Protein AF-A0A967VVI2-F1 (afdb_monomer_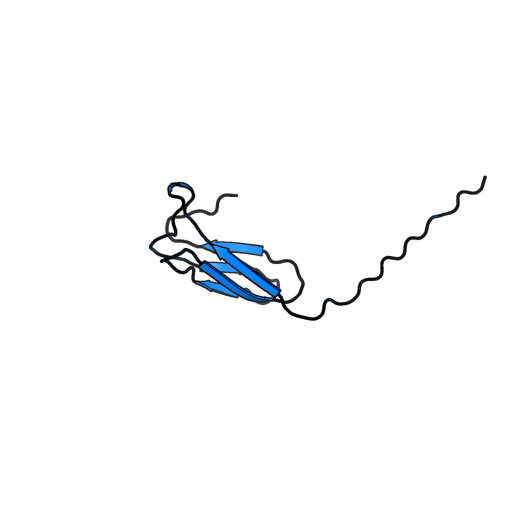lite)

Secondary structure (DSSP, 8-state):
----------PPPPPPS-EEEEEE-B-TTTSSB-TT-EEEEEE-SS--EEEEEPTTT-EEEEEEEPSS--EEEEE-TT-----

pLDDT: mean 88.28, std 8.5, range [57.56, 97.81]

Structure (mmCIF, N/CA/C/O backbone):
data_AF-A0A967VVI2-F1
#
_entry.id   AF-A0A967VVI2-F1
#
loop_
_atom_site.group_PDB
_atom_site.id
_atom_site.type_symbol
_atom_site.label_atom_id
_atom_site.label_alt_id
_atom_site.label_comp_id
_atom_site.label_asym_id
_atom_site.label_entity_id
_atom_site.label_seq_id
_atom_site.pdbx_PDB_ins_code
_atom_site.Cartn_x
_atom_site.Cartn_y
_atom_site.Cartn_z
_atom_site.occupancy
_atom_site.B_iso_or_equiv
_atom_site.auth_seq_id
_atom_site.auth_comp_id
_atom_site.auth_asym_id
_atom_site.auth_atom_id
_atom_site.pdbx_PDB_model_num
ATOM 1 N N . MET A 1 1 ? 12.213 0.788 55.213 1.00 58.03 1 MET A N 1
ATOM 2 C CA . MET A 1 1 ? 11.989 1.794 54.162 1.00 58.03 1 MET A CA 1
ATOM 3 C C . MET A 1 1 ? 11.021 1.114 53.229 1.00 58.03 1 MET A C 1
ATOM 5 O O . MET A 1 1 ? 11.435 0.205 52.521 1.00 58.03 1 MET A O 1
ATOM 9 N N . ASP A 1 2 ? 9.737 1.396 53.411 1.00 71.00 2 ASP A N 1
ATOM 10 C CA . ASP A 1 2 ? 8.678 0.706 52.683 1.00 71.00 2 ASP A CA 1
ATOM 11 C C . ASP A 1 2 ? 8.747 1.148 51.223 1.00 71.00 2 ASP A C 1
ATOM 13 O O . ASP A 1 2 ? 8.923 2.332 50.933 1.00 71.00 2 ASP A O 1
ATOM 17 N N . GLN A 1 3 ? 8.738 0.182 50.312 1.00 70.56 3 GLN A N 1
ATOM 18 C CA . GLN A 1 3 ? 8.772 0.447 48.883 1.00 70.56 3 GLN A CA 1
ATOM 19 C C . GLN A 1 3 ? 7.365 0.884 48.465 1.00 70.56 3 GLN A C 1
ATOM 21 O O . GLN A 1 3 ? 6.424 0.106 48.587 1.00 70.56 3 GLN A O 1
ATOM 26 N N . GLU A 1 4 ? 7.212 2.135 48.028 1.00 79.06 4 GLU A N 1
ATOM 27 C CA . GLU A 1 4 ? 5.969 2.585 47.401 1.00 79.06 4 GLU A CA 1
ATOM 28 C C . GLU A 1 4 ? 5.871 1.981 45.999 1.00 79.06 4 GLU A C 1
ATOM 30 O O . GLU A 1 4 ? 6.738 2.202 45.147 1.00 79.06 4 GLU A O 1
ATOM 35 N N . ASP A 1 5 ? 4.809 1.216 45.761 1.00 83.69 5 ASP A N 1
ATOM 36 C CA . ASP A 1 5 ? 4.457 0.754 44.426 1.00 83.69 5 ASP A CA 1
ATOM 37 C C . ASP A 1 5 ? 3.984 1.947 43.586 1.00 83.69 5 ASP A C 1
ATOM 39 O O . ASP A 1 5 ? 3.020 2.638 43.924 1.00 83.69 5 ASP A O 1
ATOM 43 N N . LEU A 1 6 ? 4.654 2.185 42.458 1.00 83.56 6 LEU A N 1
ATOM 44 C CA . LEU A 1 6 ? 4.216 3.174 41.480 1.00 83.56 6 LEU A CA 1
ATOM 45 C C . LEU A 1 6 ? 3.125 2.556 40.598 1.00 83.56 6 LEU A C 1
ATOM 47 O O . LEU A 1 6 ? 3.416 1.748 39.716 1.00 83.56 6 LEU A O 1
ATOM 51 N N . ASN A 1 7 ? 1.874 2.963 40.809 1.00 85.12 7 ASN A N 1
ATOM 52 C CA . ASN A 1 7 ? 0.773 2.615 39.915 1.00 85.12 7 ASN A CA 1
ATOM 53 C C . ASN A 1 7 ? 0.689 3.632 38.763 1.00 85.12 7 ASN A C 1
ATOM 55 O O . ASN A 1 7 ? 0.550 4.832 39.004 1.00 85.12 7 ASN A O 1
ATOM 59 N N . ILE A 1 8 ? 0.771 3.161 37.516 1.00 88.62 8 ILE A N 1
ATOM 60 C CA . ILE A 1 8 ? 0.611 3.991 36.315 1.00 88.62 8 ILE A CA 1
ATOM 61 C C . ILE A 1 8 ? -0.666 3.560 35.598 1.00 88.62 8 ILE A C 1
ATOM 63 O O . ILE A 1 8 ? -0.746 2.457 35.058 1.00 88.62 8 ILE A O 1
ATOM 67 N N . GLU A 1 9 ? -1.646 4.459 35.543 1.00 89.81 9 GLU A N 1
ATOM 68 C CA . GLU A 1 9 ? -2.871 4.266 34.771 1.00 89.81 9 GLU A CA 1
ATOM 69 C C . GLU A 1 9 ? -2.694 4.779 33.336 1.00 89.81 9 GLU A C 1
ATOM 71 O O . GLU A 1 9 ? -2.392 5.952 33.107 1.00 89.81 9 GLU A O 1
ATOM 76 N N . LEU A 1 10 ? -2.913 3.902 32.352 1.00 88.94 10 LEU A N 1
ATOM 77 C CA . LEU A 1 10 ? -2.911 4.249 30.931 1.00 88.94 10 LEU A CA 1
ATOM 78 C C . LEU A 1 10 ? -4.345 4.221 30.401 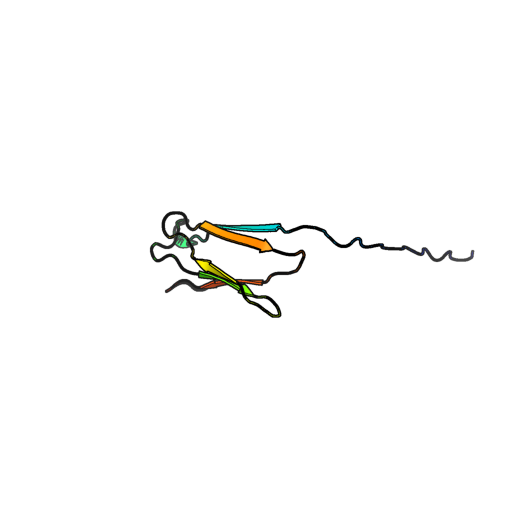1.00 88.94 10 LEU A C 1
ATOM 80 O O . LEU A 1 10 ? -4.923 3.158 30.185 1.00 88.94 10 LEU A O 1
ATOM 84 N N . ASN A 1 11 ? -4.913 5.404 30.177 1.00 86.94 11 ASN A N 1
ATOM 85 C CA . ASN A 1 11 ? -6.260 5.557 29.641 1.00 86.94 11 ASN A CA 1
ATOM 86 C C . ASN A 1 11 ? -6.203 5.780 28.125 1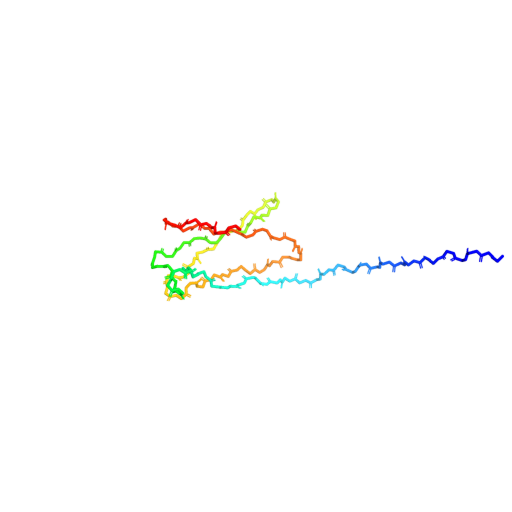.00 86.94 11 ASN A C 1
ATOM 88 O O . ASN A 1 11 ? -5.572 6.726 27.654 1.00 86.94 11 ASN A O 1
ATOM 92 N N . LEU A 1 12 ? -6.880 4.924 27.359 1.00 82.62 12 LEU A N 1
ATOM 93 C CA . LEU A 1 12 ? -7.003 5.064 25.908 1.00 82.62 12 LEU A CA 1
ATOM 94 C C . LEU A 1 12 ? -8.361 5.675 25.557 1.00 82.62 12 LEU A C 1
ATOM 96 O O . LEU A 1 12 ? -9.402 5.178 25.984 1.00 82.62 12 LEU A O 1
ATOM 100 N N . ALA A 1 13 ? -8.356 6.726 24.740 1.00 81.19 13 ALA A N 1
ATOM 101 C CA . ALA A 1 13 ? -9.563 7.219 24.086 1.00 81.19 13 ALA A CA 1
ATOM 102 C C . ALA A 1 13 ? -9.746 6.507 22.732 1.00 81.19 13 ALA A C 1
ATOM 104 O O . ALA A 1 13 ? -8.753 6.278 22.034 1.00 81.19 13 ALA A O 1
ATOM 105 N N . PRO A 1 14 ? -10.984 6.185 22.311 1.00 75.56 14 PRO A N 1
ATOM 106 C CA . PRO A 1 14 ? -11.232 5.700 20.960 1.00 75.56 14 PRO A CA 1
ATOM 107 C C . PRO A 1 14 ? -10.771 6.742 19.940 1.00 75.56 14 PRO A C 1
ATOM 109 O O . PRO A 1 14 ? -11.163 7.908 20.016 1.00 75.56 14 PRO A O 1
ATOM 112 N N . GLN A 1 15 ? -9.961 6.331 18.966 1.00 76.44 15 GLN A N 1
ATOM 113 C CA . GLN A 1 15 ? -9.660 7.202 17.837 1.00 76.44 15 GLN A CA 1
ATOM 114 C C . GLN A 1 15 ? -10.933 7.378 17.001 1.00 76.44 15 GLN A C 1
ATOM 116 O O . GLN A 1 15 ? -11.529 6.400 16.550 1.00 76.44 15 GLN A O 1
ATOM 121 N N . VAL A 1 16 ? -11.346 8.629 16.798 1.00 75.75 16 VAL A N 1
ATOM 122 C CA . VAL A 1 16 ? -12.465 8.990 15.922 1.00 75.75 16 VAL A CA 1
ATOM 123 C C . VAL A 1 16 ? -11.930 9.492 14.584 1.00 75.75 16 VAL A C 1
ATOM 125 O O . VAL A 1 16 ? -11.046 10.344 14.542 1.00 75.75 16 VAL A O 1
ATOM 128 N N . GLY A 1 17 ? -12.470 8.960 13.487 1.00 84.25 17 GLY A N 1
ATOM 129 C CA . GLY A 1 17 ? -12.116 9.354 12.124 1.00 84.25 17 GLY A CA 1
ATOM 130 C C . GLY A 1 17 ? -11.514 8.224 11.295 1.00 84.25 17 GLY A C 1
ATOM 131 O O . GLY A 1 17 ? -11.419 7.077 11.731 1.00 84.25 17 GLY A O 1
ATOM 132 N N . THR A 1 18 ? -11.136 8.565 10.067 1.00 91.75 18 THR A N 1
ATOM 133 C CA . THR A 1 18 ? -10.505 7.640 9.128 1.00 91.75 18 THR A CA 1
ATOM 134 C C . THR A 1 18 ? -9.242 8.241 8.536 1.00 91.75 18 THR A C 1
ATOM 136 O O . THR A 1 18 ? -9.201 9.438 8.255 1.00 91.75 18 THR A O 1
ATOM 139 N N . GLY A 1 19 ? -8.242 7.400 8.299 1.00 91.12 19 GLY A N 1
ATOM 140 C CA . GLY A 1 19 ? -7.007 7.755 7.612 1.00 91.12 19 GLY A CA 1
ATOM 141 C C . GLY A 1 19 ? -6.975 7.317 6.148 1.00 91.12 19 GLY A C 1
ATOM 142 O O . GLY A 1 19 ? -7.924 6.729 5.612 1.00 91.12 19 GLY A O 1
ATOM 143 N N . LYS A 1 20 ? -5.827 7.593 5.529 1.00 95.31 20 LYS A N 1
ATOM 144 C CA . LYS A 1 20 ? -5.463 7.204 4.168 1.00 95.31 20 LYS A CA 1
ATOM 145 C C . LYS A 1 20 ? -4.062 6.597 4.171 1.00 95.31 20 LYS A C 1
ATOM 147 O O . LYS A 1 20 ? -3.188 7.115 4.862 1.00 95.31 20 LYS A O 1
ATOM 152 N N . ILE A 1 21 ? -3.849 5.546 3.382 1.00 96.38 21 ILE A N 1
ATOM 153 C CA . ILE A 1 21 ? -2.513 5.024 3.060 1.00 96.38 21 ILE A CA 1
ATOM 154 C C . ILE A 1 21 ? -2.308 5.184 1.556 1.00 96.38 21 ILE A C 1
ATOM 156 O O . ILE A 1 21 ? -3.142 4.740 0.772 1.00 96.38 21 ILE A O 1
ATOM 160 N N . MET A 1 22 ? -1.222 5.841 1.161 1.00 97.50 22 MET A N 1
ATOM 161 C CA . MET A 1 22 ? -0.871 6.102 -0.236 1.00 97.50 22 MET A CA 1
ATOM 162 C C . MET A 1 22 ? 0.638 6.004 -0.426 1.00 97.50 22 MET A C 1
ATOM 164 O O . MET A 1 22 ? 1.394 6.221 0.524 1.00 97.50 22 MET A O 1
ATOM 168 N N . GLY A 1 23 ? 1.065 5.744 -1.654 1.00 96.88 23 GLY A N 1
ATOM 169 C CA . GLY A 1 23 ? 2.479 5.691 -1.994 1.00 96.88 23 GLY A CA 1
ATOM 170 C C . GLY A 1 23 ? 2.710 5.411 -3.469 1.00 96.88 23 GLY A C 1
ATOM 171 O O . GLY A 1 23 ? 1.802 5.547 -4.290 1.00 96.88 23 GLY A O 1
ATOM 172 N N . TYR A 1 24 ? 3.940 5.007 -3.772 1.00 95.44 24 TYR A N 1
ATOM 173 C CA . TYR A 1 24 ? 4.378 4.629 -5.107 1.00 95.44 24 TYR A CA 1
ATOM 174 C C . TYR A 1 24 ? 4.997 3.237 -5.067 1.00 95.44 24 TYR A C 1
ATOM 176 O O . TYR A 1 24 ? 5.727 2.921 -4.127 1.00 95.44 24 TYR A O 1
ATOM 184 N N . VAL A 1 25 ? 4.709 2.425 -6.080 1.00 94.12 25 VAL A N 1
ATOM 185 C CA . VAL A 1 25 ? 5.376 1.142 -6.309 1.00 94.12 25 VAL A CA 1
ATOM 186 C C . VAL A 1 25 ? 6.316 1.303 -7.495 1.00 94.12 25 VAL A C 1
ATOM 188 O O . VAL A 1 25 ? 5.877 1.634 -8.597 1.00 94.12 25 VAL A O 1
ATOM 191 N N . LEU A 1 26 ? 7.610 1.116 -7.243 1.00 93.06 26 LEU A N 1
ATOM 192 C CA . LEU A 1 26 ? 8.686 1.328 -8.206 1.00 93.06 26 LEU A CA 1
ATOM 193 C C . LEU A 1 26 ? 9.544 0.067 -8.290 1.00 93.06 26 LEU A C 1
ATOM 195 O O . LEU A 1 26 ? 9.757 -0.615 -7.290 1.00 93.06 26 LEU A O 1
ATOM 199 N N . SER A 1 27 ? 10.054 -0.215 -9.482 1.00 89.94 27 SER A N 1
ATOM 200 C CA . SER A 1 27 ? 11.071 -1.236 -9.703 1.00 89.94 27 SER A CA 1
ATOM 201 C C . SER A 1 27 ? 12.372 -0.807 -9.031 1.00 89.94 27 SER A C 1
ATOM 203 O O . SER A 1 27 ? 12.858 0.289 -9.297 1.00 89.94 27 SER A O 1
ATOM 205 N N . GLU A 1 28 ? 12.979 -1.683 -8.232 1.00 88.94 28 GLU A N 1
ATOM 206 C CA . GLU A 1 28 ? 14.261 -1.382 -7.581 1.00 88.94 28 GLU A CA 1
ATOM 207 C C . GLU A 1 28 ? 15.388 -1.179 -8.609 1.00 88.94 28 GLU A C 1
ATOM 209 O O . GLU A 1 28 ? 16.134 -0.207 -8.524 1.00 88.94 28 GLU A O 1
ATOM 214 N N . GLU A 1 29 ? 15.447 -2.030 -9.643 1.00 88.50 29 GLU A N 1
ATOM 215 C CA . GLU A 1 29 ? 16.460 -1.955 -10.708 1.00 88.50 29 GLU A CA 1
ATOM 216 C C . GLU A 1 29 ? 16.482 -0.599 -11.431 1.00 88.50 29 GLU A C 1
ATOM 218 O O . GLU A 1 29 ? 17.548 -0.070 -11.748 1.00 88.50 29 GLU A O 1
ATOM 223 N N . THR A 1 30 ? 15.306 -0.030 -11.710 1.00 91.69 30 THR A N 1
ATOM 224 C CA . THR A 1 30 ? 15.183 1.155 -12.574 1.00 91.69 30 THR A CA 1
ATOM 225 C C . THR A 1 30 ? 14.802 2.429 -11.825 1.00 91.69 30 THR A C 1
ATOM 227 O O . THR A 1 30 ? 14.981 3.524 -12.356 1.00 91.69 30 THR A O 1
ATOM 230 N N . GLY A 1 31 ? 14.249 2.314 -10.615 1.00 92.62 31 GLY A N 1
ATOM 231 C CA . GLY A 1 31 ? 13.627 3.420 -9.884 1.00 92.62 31 GLY A CA 1
ATOM 232 C C . GLY A 1 31 ? 12.352 3.966 -10.540 1.00 92.62 31 GLY A C 1
ATOM 233 O O . GLY A 1 31 ? 11.885 5.038 -10.156 1.00 92.62 31 GLY A O 1
ATOM 234 N N . LEU A 1 32 ? 11.796 3.269 -11.539 1.00 93.31 32 LEU A N 1
ATOM 235 C CA . LEU A 1 32 ? 10.624 3.693 -12.307 1.00 93.31 32 LEU A CA 1
ATOM 236 C C . LEU A 1 32 ? 9.396 2.815 -12.008 1.00 93.31 32 LEU A C 1
ATOM 238 O O . LEU A 1 32 ? 9.549 1.679 -11.552 1.00 93.31 32 LEU A O 1
ATOM 242 N N . PRO A 1 33 ? 8.171 3.310 -12.272 1.00 91.75 33 PRO A N 1
ATOM 243 C CA . PRO A 1 33 ? 6.959 2.500 -12.189 1.00 91.75 33 PRO A CA 1
ATOM 244 C C . PRO A 1 33 ? 6.997 1.304 -13.138 1.00 91.75 33 PRO A C 1
ATOM 246 O O . PRO A 1 33 ? 7.573 1.376 -14.226 1.00 91.75 33 PRO A O 1
ATOM 249 N N . THR A 1 34 ? 6.313 0.226 -12.761 1.00 86.94 34 THR A N 1
ATOM 250 C CA . THR A 1 34 ? 6.125 -0.922 -13.650 1.00 86.94 34 THR A CA 1
ATOM 251 C C . THR A 1 34 ? 5.151 -0.545 -14.771 1.00 86.94 34 THR A C 1
ATOM 253 O O . THR A 1 34 ? 4.052 -0.043 -14.523 1.00 86.94 34 THR A O 1
ATOM 256 N N . SER A 1 35 ? 5.542 -0.771 -16.029 1.00 82.38 35 SER A N 1
ATOM 257 C CA . SER A 1 35 ? 4.733 -0.384 -17.199 1.00 82.38 35 SER A CA 1
ATOM 258 C C . SER A 1 35 ? 3.398 -1.127 -17.281 1.00 82.38 35 SER A C 1
ATOM 260 O O . SER A 1 35 ? 2.427 -0.595 -17.815 1.00 82.38 35 SER A O 1
ATOM 262 N N . GLU A 1 36 ? 3.347 -2.334 -16.720 1.00 83.44 36 GLU A N 1
ATOM 263 C CA . GLU A 1 36 ? 2.148 -3.177 -16.649 1.00 83.44 36 GLU A CA 1
ATOM 264 C C . GLU A 1 36 ? 1.210 -2.785 -15.489 1.00 83.44 36 GLU A C 1
ATOM 266 O O . GLU A 1 36 ? 0.076 -3.258 -15.407 1.00 83.44 36 GLU A O 1
ATOM 271 N N . GLY A 1 37 ? 1.657 -1.911 -14.577 1.00 86.12 37 GLY A N 1
ATOM 272 C CA . GLY A 1 37 ? 0.957 -1.629 -13.327 1.00 86.12 37 GLY A CA 1
ATOM 273 C C . GLY A 1 37 ? 0.952 -2.846 -12.398 1.00 86.12 37 GLY A C 1
ATOM 274 O O . GLY A 1 37 ? 1.944 -3.561 -12.287 1.00 86.12 37 GLY A O 1
ATOM 275 N N . GLY A 1 38 ? -0.158 -3.065 -11.696 1.00 92.50 38 GLY A N 1
ATOM 276 C CA . GLY A 1 38 ? -0.330 -4.177 -10.762 1.00 92.50 38 GLY A CA 1
ATOM 277 C C . GLY A 1 38 ? -1.377 -3.873 -9.698 1.00 92.50 38 GLY A C 1
ATOM 278 O O . GLY A 1 38 ? -2.182 -2.950 -9.846 1.00 92.50 38 GLY A O 1
ATOM 279 N N . THR A 1 39 ? -1.379 -4.655 -8.621 1.00 95.69 39 THR A N 1
ATOM 280 C CA . THR A 1 39 ? -2.328 -4.496 -7.511 1.00 95.69 39 THR A CA 1
ATOM 281 C C . THR A 1 39 ? -1.592 -4.345 -6.190 1.00 95.69 39 THR A C 1
ATOM 283 O O . THR A 1 39 ? -0.699 -5.130 -5.877 1.00 95.69 39 THR A O 1
ATOM 286 N N . VAL A 1 40 ? -2.021 -3.380 -5.379 1.00 96.44 40 VAL A N 1
ATOM 287 C CA . VAL A 1 40 ? -1.682 -3.334 -3.955 1.00 96.44 40 VAL A CA 1
ATOM 288 C C . VAL A 1 40 ? -2.838 -3.948 -3.175 1.00 96.44 40 VAL A C 1
ATOM 290 O O . VAL A 1 40 ? -3.992 -3.534 -3.326 1.00 96.44 40 VAL A O 1
ATOM 293 N N . LEU A 1 41 ? -2.534 -4.946 -2.350 1.00 95.88 41 LEU A N 1
ATOM 294 C CA . LEU A 1 41 ? -3.482 -5.659 -1.506 1.00 95.88 41 LEU A CA 1
ATOM 295 C C . LEU A 1 41 ? -3.265 -5.262 -0.047 1.00 95.88 41 LEU A C 1
ATOM 297 O O . LEU A 1 41 ? -2.179 -5.408 0.503 1.00 95.88 41 LEU A O 1
ATOM 301 N N . MET A 1 42 ? -4.333 -4.812 0.595 1.00 95.88 42 MET A N 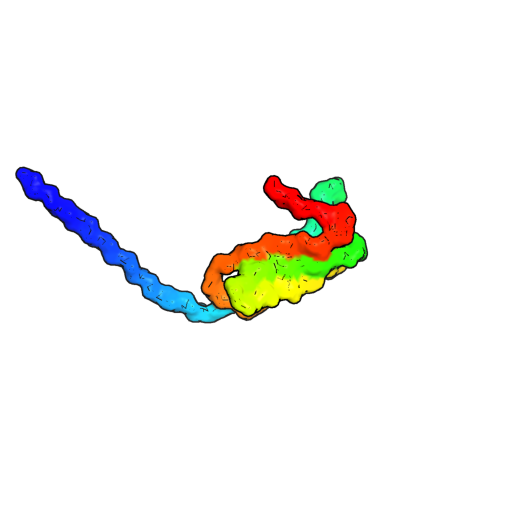1
ATOM 302 C CA . MET A 1 42 ? -4.411 -4.599 2.030 1.00 95.88 42 MET A CA 1
ATOM 303 C C . MET A 1 42 ? -5.156 -5.768 2.667 1.00 95.88 42 MET A C 1
ATOM 305 O O . MET A 1 42 ? -6.363 -5.938 2.464 1.00 95.88 42 MET A O 1
ATOM 309 N N . ILE A 1 43 ? -4.431 -6.556 3.452 1.00 91.31 43 ILE A N 1
ATOM 310 C CA . ILE A 1 43 ? -4.957 -7.708 4.174 1.00 91.31 43 ILE A CA 1
ATOM 311 C C . ILE A 1 43 ? -5.532 -7.227 5.505 1.00 91.31 43 ILE A C 1
ATOM 313 O O . ILE A 1 43 ? -4.857 -6.568 6.301 1.00 91.31 43 ILE A O 1
ATOM 317 N N . MET A 1 44 ? -6.798 -7.560 5.734 1.00 84.44 44 MET A N 1
ATOM 318 C CA . MET A 1 44 ? -7.537 -7.253 6.954 1.00 84.44 44 MET A CA 1
ATOM 319 C C . MET A 1 44 ? -8.201 -8.525 7.488 1.00 84.44 44 MET A C 1
ATOM 321 O O . MET A 1 44 ? -8.482 -9.433 6.708 1.00 84.44 44 MET A O 1
ATOM 325 N N . PRO A 1 45 ? -8.532 -8.594 8.791 1.00 79.12 45 PRO A N 1
ATOM 326 C CA . PRO A 1 45 ? -9.108 -9.802 9.384 1.00 79.12 45 PRO A CA 1
ATOM 327 C C . PRO A 1 45 ? -10.398 -10.298 8.715 1.00 79.12 45 PRO A C 1
ATOM 329 O O . PRO A 1 45 ? -10.678 -11.491 8.742 1.00 79.12 45 PRO A O 1
ATOM 332 N N . THR A 1 46 ? -11.203 -9.394 8.148 1.00 80.94 46 THR A N 1
ATOM 333 C CA . THR A 1 46 ? -12.546 -9.726 7.643 1.00 80.94 46 THR A CA 1
ATOM 334 C C . THR A 1 46 ? -12.836 -9.252 6.224 1.00 80.94 46 THR A C 1
ATOM 336 O O . THR A 1 46 ? -13.759 -9.772 5.605 1.00 80.94 46 THR A O 1
ATOM 339 N N . ASN A 1 47 ? -12.101 -8.273 5.693 1.00 84.94 47 ASN A N 1
ATOM 340 C CA . ASN A 1 47 ? -12.404 -7.707 4.381 1.00 84.94 47 ASN A CA 1
ATOM 341 C C . ASN A 1 47 ? -11.161 -7.102 3.734 1.00 84.94 47 ASN A C 1
ATOM 343 O O . ASN A 1 47 ? -10.886 -5.924 3.939 1.00 84.94 47 ASN A O 1
ATOM 347 N N . ASN A 1 48 ? -10.416 -7.888 2.961 1.00 91.81 48 ASN A N 1
ATOM 348 C CA . ASN A 1 48 ? -9.264 -7.371 2.227 1.00 91.81 48 ASN A CA 1
ATOM 349 C C . ASN A 1 48 ? -9.693 -6.261 1.254 1.00 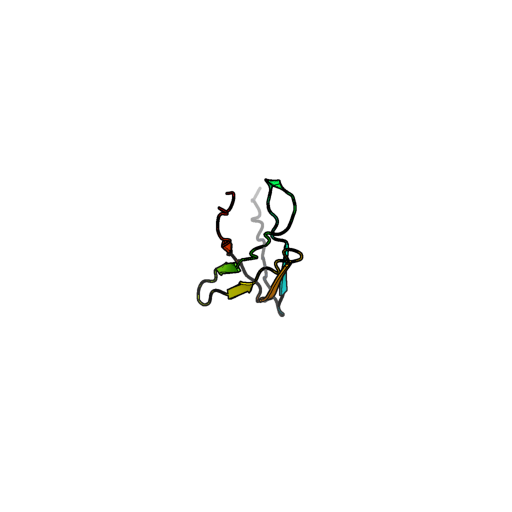91.81 48 ASN A C 1
ATOM 351 O O . ASN A 1 48 ? -10.752 -6.335 0.632 1.00 91.81 48 ASN A O 1
ATOM 355 N N . LYS A 1 49 ? -8.850 -5.241 1.094 1.00 94.62 49 LYS A N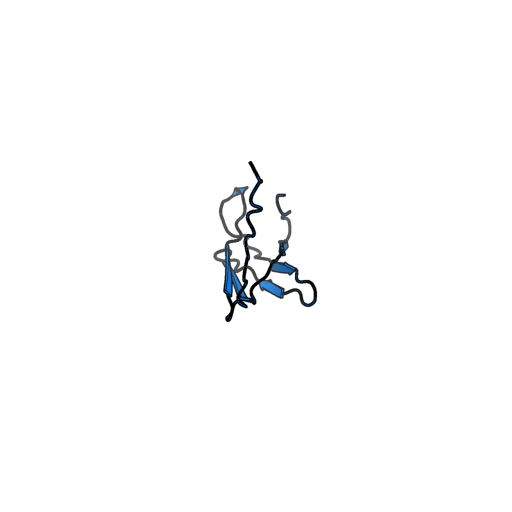 1
ATOM 356 C CA . LYS A 1 49 ? -9.026 -4.190 0.082 1.00 94.62 49 LYS A CA 1
ATOM 357 C C . LYS A 1 49 ? -7.944 -4.325 -0.976 1.00 94.62 49 LYS A C 1
ATOM 359 O O . LYS A 1 49 ? -6.808 -4.640 -0.650 1.00 94.62 49 LYS A O 1
ATOM 364 N N . TYR A 1 50 ? -8.277 -4.023 -2.221 1.00 95.62 50 TYR A N 1
ATOM 365 C CA . TYR A 1 50 ? -7.334 -4.005 -3.334 1.00 95.62 50 TYR A CA 1
ATOM 366 C C . TYR A 1 50 ? -7.484 -2.706 -4.116 1.00 95.62 50 TYR A C 1
ATOM 368 O O . TYR A 1 50 ? -8.595 -2.194 -4.277 1.00 95.62 50 TYR A O 1
ATOM 376 N N . VAL A 1 51 ? -6.361 -2.175 -4.586 1.00 97.06 51 VAL A N 1
ATOM 377 C CA . VAL A 1 51 ? -6.312 -0.980 -5.433 1.00 97.06 51 VAL A CA 1
ATOM 378 C C . VAL A 1 51 ? -5.314 -1.202 -6.560 1.00 97.06 51 VAL A C 1
ATOM 380 O O . VAL A 1 51 ? -4.300 -1.877 -6.379 1.00 97.06 51 VAL A O 1
ATOM 383 N N . GLY A 1 52 ? -5.623 -0.658 -7.734 1.00 96.25 52 GLY A N 1
ATOM 384 C CA . GLY A 1 52 ? -4.717 -0.705 -8.875 1.00 96.25 52 GLY A CA 1
ATOM 385 C C . GLY A 1 52 ? -3.544 0.254 -8.689 1.00 96.25 52 GLY A C 1
ATOM 386 O O . GLY A 1 52 ? -3.709 1.340 -8.131 1.00 96.25 52 GLY A O 1
ATOM 387 N N . ILE A 1 53 ? -2.382 -0.153 -9.187 1.00 96.38 53 ILE A N 1
ATOM 388 C CA . ILE A 1 53 ? -1.204 0.700 -9.333 1.00 96.38 53 ILE A CA 1
ATOM 389 C C . ILE A 1 53 ? -1.344 1.452 -10.656 1.00 96.38 53 ILE A C 1
ATOM 391 O O . ILE A 1 53 ? -1.571 0.836 -11.700 1.00 96.38 53 ILE A O 1
ATOM 395 N N . ASN A 1 54 ? -1.216 2.777 -10.635 1.00 95.06 54 ASN A N 1
ATOM 396 C CA . ASN A 1 54 ? -1.202 3.564 -11.863 1.00 95.06 54 ASN A CA 1
ATOM 397 C C . ASN A 1 54 ? 0.105 3.296 -12.637 1.00 95.06 54 ASN A C 1
ATOM 399 O O . ASN A 1 54 ? 1.174 3.638 -12.140 1.00 95.06 54 ASN A O 1
ATOM 403 N N . PRO A 1 55 ? 0.061 2.749 -13.864 1.00 91.50 55 PRO A N 1
ATOM 404 C CA . PRO A 1 55 ? 1.270 2.384 -14.609 1.00 91.50 55 PRO A CA 1
ATOM 405 C C . PRO A 1 55 ? 2.116 3.590 -15.049 1.00 91.50 55 PRO A C 1
ATOM 407 O O . PRO A 1 55 ? 3.266 3.428 -15.444 1.00 91.50 55 PRO A O 1
ATOM 410 N N . LYS A 1 56 ? 1.568 4.815 -15.019 1.00 93.69 56 LYS A N 1
ATOM 411 C CA . LYS A 1 56 ? 2.307 6.021 -15.433 1.00 93.69 56 LYS A CA 1
ATOM 412 C C . LYS A 1 56 ? 3.261 6.542 -14.364 1.00 93.69 56 LYS A C 1
ATOM 414 O O . LYS A 1 56 ? 4.301 7.090 -14.708 1.00 93.69 56 LYS A O 1
ATOM 419 N N . ASP A 1 57 ? 2.867 6.450 -13.099 1.00 94.88 57 ASP A N 1
ATOM 420 C CA . ASP A 1 57 ? 3.572 7.078 -11.975 1.00 94.88 57 ASP A CA 1
ATOM 421 C C . ASP A 1 57 ? 3.778 6.134 -10.781 1.00 94.88 57 ASP A C 1
ATOM 423 O O . ASP A 1 57 ? 4.501 6.485 -9.857 1.00 94.88 57 ASP A O 1
ATOM 427 N N . GLY A 1 58 ? 3.208 4.927 -10.806 1.00 95.75 58 GLY A N 1
ATOM 428 C CA . GLY A 1 58 ? 3.307 3.928 -9.743 1.00 95.75 58 GLY A CA 1
ATOM 429 C C . GLY A 1 58 ? 2.356 4.177 -8.572 1.00 95.75 58 GLY A C 1
ATOM 430 O O . GLY A 1 58 ? 2.467 3.497 -7.552 1.00 95.75 58 GLY A O 1
ATOM 431 N N . TYR A 1 59 ? 1.447 5.151 -8.670 1.00 97.25 59 TYR A N 1
ATOM 432 C CA . TYR A 1 59 ? 0.625 5.590 -7.545 1.00 97.25 59 TYR A CA 1
ATOM 433 C C . TYR A 1 59 ? -0.424 4.555 -7.112 1.00 97.25 59 TYR A C 1
ATOM 435 O O . TYR A 1 59 ? -1.094 3.952 -7.954 1.00 97.25 59 TYR A O 1
ATOM 443 N N . TYR A 1 60 ? -0.627 4.423 -5.797 1.00 97.50 60 TYR A N 1
ATOM 444 C CA . TYR A 1 60 ? -1.739 3.682 -5.191 1.00 97.50 60 TYR A CA 1
ATOM 445 C C . TYR A 1 60 ? -2.320 4.423 -3.977 1.00 97.50 60 TYR A C 1
ATOM 447 O O . TYR A 1 60 ? -1.624 5.188 -3.304 1.00 97.50 60 TYR A O 1
ATOM 455 N N . GLU A 1 61 ? -3.597 4.176 -3.657 1.00 97.81 61 GLU A N 1
ATOM 456 C CA . GLU A 1 61 ? -4.277 4.854 -2.546 1.00 97.81 61 GLU A CA 1
ATOM 457 C C . GLU A 1 61 ? -5.428 4.042 -1.933 1.00 97.81 61 GLU A C 1
ATOM 459 O O . GLU A 1 61 ? -6.398 3.711 -2.608 1.00 97.81 61 GLU A O 1
ATOM 464 N N . PHE A 1 62 ? -5.378 3.832 -0.616 1.00 97.25 62 PHE A N 1
ATOM 465 C CA . PHE A 1 62 ? -6.483 3.342 0.206 1.00 97.25 62 PHE A CA 1
ATOM 466 C C . PHE A 1 62 ? -7.064 4.466 1.066 1.00 97.25 62 PHE A C 1
ATOM 468 O O . PHE A 1 62 ? -6.372 5.012 1.923 1.00 97.25 62 PHE A O 1
ATOM 475 N N . ASN A 1 63 ? -8.358 4.746 0.911 1.00 95.44 63 ASN A N 1
ATOM 476 C CA . ASN A 1 63 ? -9.087 5.734 1.713 1.00 95.44 63 ASN A CA 1
ATOM 477 C C . ASN A 1 63 ? -9.992 5.096 2.770 1.00 95.44 63 ASN A C 1
ATOM 479 O O . ASN A 1 63 ? -10.314 3.900 2.718 1.00 95.44 63 ASN A O 1
ATOM 483 N N . ASN A 1 64 ? -10.481 5.946 3.678 1.00 92.06 64 ASN A N 1
ATOM 484 C CA . ASN A 1 64 ? -11.496 5.614 4.675 1.00 92.06 64 ASN A CA 1
ATOM 485 C C . ASN A 1 64 ? -11.078 4.403 5.526 1.00 92.06 64 ASN A C 1
ATOM 487 O O . ASN A 1 64 ? -11.811 3.417 5.652 1.00 92.06 64 ASN A O 1
ATOM 491 N N . LEU A 1 65 ? -9.848 4.448 6.040 1.00 90.88 65 LEU A N 1
ATOM 492 C CA . LEU A 1 65 ? -9.269 3.407 6.883 1.00 90.88 65 LEU A CA 1
ATOM 493 C C . LEU A 1 65 ? -9.516 3.729 8.350 1.00 90.88 65 LEU A C 1
ATOM 495 O O . LEU A 1 65 ? -9.179 4.817 8.806 1.00 90.88 65 LEU A O 1
ATOM 499 N N . ALA A 1 66 ? -10.080 2.784 9.094 1.00 88.69 66 ALA A N 1
ATOM 500 C CA . ALA A 1 66 ? -10.169 2.907 10.543 1.00 88.69 66 ALA A CA 1
ATOM 501 C C . ALA A 1 66 ? -8.765 2.890 11.181 1.00 88.69 66 ALA A C 1
ATOM 503 O O . ALA A 1 66 ? -7.786 2.473 10.558 1.00 88.69 66 ALA A O 1
ATOM 504 N N . ALA A 1 67 ? -8.656 3.304 12.440 1.00 85.75 67 ALA A N 1
ATOM 505 C CA . ALA A 1 67 ? -7.441 3.065 13.211 1.00 85.75 67 ALA A CA 1
ATOM 506 C C . ALA A 1 67 ? -7.193 1.554 13.331 1.00 85.75 67 ALA A C 1
ATOM 508 O O . ALA A 1 67 ? -8.105 0.806 13.687 1.00 85.75 67 ALA A O 1
ATOM 509 N N . GLY A 1 68 ? -5.979 1.094 13.047 1.00 84.50 68 GLY A N 1
ATOM 510 C CA . GLY A 1 68 ? -5.658 -0.323 13.145 1.00 84.50 68 GLY A CA 1
ATOM 511 C C . GLY A 1 68 ? -4.333 -0.683 12.496 1.00 84.50 68 GLY A C 1
ATOM 512 O O . GLY A 1 68 ? -3.636 0.169 11.946 1.00 84.50 68 GLY A O 1
ATOM 513 N N . PHE A 1 69 ? -4.009 -1.969 12.571 1.00 87.00 69 PHE A N 1
ATOM 514 C CA . PHE A 1 69 ? -2.861 -2.549 11.891 1.00 87.00 69 PHE A CA 1
ATOM 515 C C . PHE A 1 69 ? -3.302 -3.129 10.554 1.00 87.00 69 PHE A C 1
ATOM 517 O O . PHE A 1 69 ? -4.304 -3.840 10.473 1.00 87.00 69 PHE A O 1
ATOM 524 N N . TYR A 1 70 ? -2.528 -2.825 9.521 1.00 91.38 70 TYR A N 1
ATOM 525 C CA . TYR A 1 70 ? -2.767 -3.273 8.160 1.00 91.38 70 TYR A CA 1
ATOM 526 C C . TYR A 1 70 ? -1.512 -3.966 7.654 1.00 91.38 70 TYR A C 1
ATOM 528 O O . TYR A 1 70 ? -0.412 -3.435 7.801 1.00 91.38 70 TYR A O 1
ATOM 536 N N . THR A 1 71 ? -1.680 -5.127 7.032 1.00 93.88 71 THR A N 1
ATOM 537 C CA . THR A 1 71 ? -0.621 -5.740 6.230 1.00 93.88 71 THR A CA 1
ATOM 538 C C . THR A 1 71 ? -0.862 -5.348 4.784 1.00 93.88 71 THR A C 1
ATOM 540 O O . THR A 1 71 ? -1.977 -5.493 4.283 1.00 93.88 71 THR A O 1
ATOM 543 N N . ILE A 1 72 ? 0.167 -4.830 4.124 1.00 94.56 72 ILE A N 1
ATOM 544 C CA . ILE A 1 72 ? 0.117 -4.445 2.716 1.00 94.56 72 ILE A CA 1
ATOM 545 C C . ILE A 1 72 ? 1.116 -5.316 1.968 1.00 94.56 72 ILE A C 1
ATOM 547 O O . ILE A 1 72 ? 2.227 -5.509 2.448 1.00 94.56 72 ILE A O 1
ATOM 551 N N . THR A 1 73 ? 0.691 -5.843 0.829 1.00 94.06 73 THR A N 1
ATOM 552 C CA . THR A 1 73 ? 1.533 -6.588 -0.107 1.00 94.06 73 THR A CA 1
ATOM 553 C C . THR A 1 73 ? 1.219 -6.140 -1.528 1.00 94.06 73 THR A C 1
ATOM 555 O O . THR A 1 73 ? 0.146 -5.579 -1.796 1.00 94.06 73 THR A O 1
ATOM 558 N N . THR A 1 74 ? 2.148 -6.368 -2.443 1.00 93.56 74 THR A N 1
ATOM 559 C CA . THR A 1 74 ? 1.996 -6.036 -3.859 1.00 93.56 74 THR A CA 1
ATOM 560 C C . THR A 1 74 ? 1.988 -7.290 -4.725 1.00 93.56 74 THR A C 1
ATOM 562 O O . THR A 1 74 ? 2.626 -8.294 -4.428 1.00 93.56 74 THR A O 1
ATOM 565 N N . SER A 1 75 ? 1.216 -7.248 -5.809 1.00 91.69 75 SER A N 1
ATOM 566 C CA . SER A 1 75 ? 1.205 -8.290 -6.830 1.00 91.69 75 SER A CA 1
ATOM 567 C C . SER A 1 75 ? 1.347 -7.637 -8.195 1.00 91.69 75 SER A C 1
ATOM 569 O O . SER A 1 75 ? 0.448 -6.929 -8.665 1.00 91.69 75 SER A O 1
ATOM 571 N N . ILE A 1 76 ? 2.510 -7.850 -8.799 1.00 90.62 76 ILE A N 1
ATOM 572 C CA . ILE A 1 76 ? 2.882 -7.340 -10.112 1.00 90.62 76 ILE A CA 1
ATOM 573 C C . ILE A 1 76 ? 3.430 -8.520 -10.914 1.00 90.62 76 ILE A C 1
ATOM 575 O O . ILE A 1 76 ? 4.164 -9.352 -10.388 1.00 90.62 76 ILE A O 1
ATOM 579 N N . LEU A 1 77 ? 3.037 -8.617 -12.183 1.00 86.50 77 LEU A N 1
ATOM 580 C CA . LEU A 1 77 ? 3.508 -9.670 -13.077 1.00 86.50 77 LEU A CA 1
ATOM 581 C C . LEU A 1 77 ? 5.036 -9.600 -13.213 1.00 86.50 77 LEU A C 1
ATOM 583 O O . LEU A 1 77 ? 5.551 -8.521 -13.461 1.00 86.50 77 LEU A O 1
ATOM 587 N N . GLU A 1 78 ? 5.727 -10.736 -13.077 1.00 85.44 78 GLU A N 1
ATOM 588 C CA . GLU A 1 78 ? 7.199 -10.865 -13.178 1.00 85.44 78 GLU A CA 1
ATOM 589 C C . GLU A 1 78 ? 8.021 -10.206 -12.054 1.00 85.44 78 GLU A C 1
ATOM 591 O O . GLU A 1 78 ? 9.247 -10.285 -12.083 1.00 85.44 78 GLU A O 1
ATOM 596 N N . TYR A 1 79 ? 7.381 -9.643 -11.024 1.00 85.38 79 TYR A N 1
ATOM 597 C CA . TYR A 1 79 ? 8.066 -9.128 -9.835 1.00 85.38 79 TYR A CA 1
ATOM 598 C C . TYR A 1 79 ? 7.753 -9.990 -8.611 1.00 85.38 79 TYR A C 1
ATOM 600 O O . TYR A 1 79 ? 6.611 -10.403 -8.395 1.00 85.38 79 TYR A O 1
ATOM 608 N N . GLU A 1 80 ? 8.768 -10.213 -7.780 1.00 81.06 80 GLU A N 1
ATOM 609 C CA . GLU A 1 80 ? 8.601 -10.726 -6.423 1.00 81.06 80 GLU A CA 1
ATOM 610 C C . GLU A 1 80 ? 8.786 -9.584 -5.423 1.00 81.06 80 GLU A C 1
ATOM 612 O O . GLU A 1 80 ? 9.575 -8.666 -5.638 1.00 81.06 80 GLU A O 1
ATOM 617 N N . GLU A 1 81 ? 8.024 -9.627 -4.334 1.00 71.25 81 GLU A N 1
ATOM 618 C CA . GLU A 1 81 ? 8.167 -8.668 -3.244 1.00 71.25 81 GLU A CA 1
ATOM 619 C C . GLU A 1 81 ? 9.470 -8.958 -2.487 1.00 71.25 81 GLU A C 1
ATOM 621 O O . GLU A 1 81 ? 9.664 -10.071 -1.988 1.00 71.25 81 GLU A O 1
ATOM 626 N N . GLU A 1 82 ? 10.365 -7.970 -2.402 1.00 68.19 82 GLU A N 1
ATOM 627 C CA . GLU A 1 82 ? 11.558 -8.085 -1.563 1.00 68.19 82 GLU A CA 1
ATOM 628 C C . GLU A 1 82 ? 11.157 -8.125 -0.081 1.00 68.19 82 GLU A C 1
ATOM 630 O O . GLU A 1 82 ? 10.348 -7.315 0.380 1.00 68.19 82 GLU A O 1
ATOM 635 N N . LYS A 1 83 ? 11.697 -9.099 0.661 1.00 57.56 83 LYS A N 1
ATOM 636 C CA . LYS A 1 83 ? 11.411 -9.325 2.087 1.00 57.56 83 LYS A CA 1
ATOM 637 C C . LYS A 1 83 ? 12.480 -8.759 3.005 1.00 57.56 83 LYS A C 1
ATOM 639 O O . LYS A 1 83 ? 13.672 -8.973 2.703 1.00 57.56 83 LYS A O 1
#

Foldseek 3Di:
DDDDDDDDDDDDDADDWWDKDKDFDADPVPRAAAQQWWKKWKDDPPDIDIFTQDNHGRITMDTRHGPDDIDIDIDDPPDDDDD

Radius of gyration: 19.95 Å; chains: 1; bounding box: 29×20×71 Å

Sequence (83 aa):
MDQEDLNIELNLAPQVGTGKIMGYVLSEETGLPTSEGGTVLMIMPTNNKYVGINPKDGYYEFNNLAAGFYTITTSILEYEEEK